Protein AF-A0A2A3JPZ4-F1 (afdb_monomer)

Organism: NCBI:txid1779329

Mean predicted aligned error: 2.76 Å

pLDDT: mean 94.79, std 4.64, range [61.28, 97.81]

Solvent-accessible surface area (backbone atoms only — not comparable to full-atom values): 5401 Å² total; per-residue (Å²): 115,39,72,51,81,54,75,92,47,55,77,68,61,30,55,55,51,52,50,50,48,53,63,75,44,60,97,58,91,76,52,78,46,70,93,49,41,57,57,47,30,30,63,30,89,65,37,74,47,78,48,90,92,43,81,45,82,46,86,48,46,89,68,64,74,69,38,63,95,81,37,66,57,34,54,52,41,18,54,49,48,50,48,54,55,62,78,56,108

Foldseek 3Di:
DAEQPCVPDDPVVSVVVQVVCCVVQPPHDDDYHHPQLLSCQQAPPWHWDQAPVGIDTDDHFPDDHNDDSPDPSSVVSSVVNVVVRVVRD

InterPro domains:
  IPR027417 P-loop containing nucleoside triphosphate hydrolase [G3DSA:3.40.50.300] (1-88)
  IPR027417 P-loop containing nucleoside triphosphate hydrolase [SSF52540] (1-67)
  IPR050166 ABC transporter ATP-binding protein [PTHR42788] (1-57)

Structure (mmCIF, N/CA/C/O backbone):
data_AF-A0A2A3JPZ4-F1
#
_entry.id   AF-A0A2A3JPZ4-F1
#
loop_
_atom_site.group_PDB
_atom_site.id
_atom_site.type_symbol
_atom_site.label_atom_id
_atom_site.label_alt_id
_atom_site.label_comp_id
_atom_site.label_asym_id
_atom_site.label_entity_id
_atom_site.label_seq_id
_atom_site.pdbx_PDB_ins_code
_atom_site.Cartn_x
_atom_site.Cartn_y
_atom_site.Cartn_z
_atom_site.occupancy
_atom_site.B_iso_or_equiv
_atom_site.auth_seq_id
_atom_site.auth_comp_id
_atom_site.auth_asym_id
_atom_site.auth_atom_id
_atom_site.pdbx_PDB_model_num
ATOM 1 N N . LEU A 1 1 ? -12.267 6.251 -7.067 1.00 95.00 1 LEU A N 1
ATOM 2 C CA . LEU A 1 1 ? -10.902 6.309 -7.622 1.00 95.00 1 LEU A CA 1
ATOM 3 C C . LEU A 1 1 ? -10.118 7.277 -6.760 1.00 95.00 1 LEU A C 1
ATOM 5 O O . LEU A 1 1 ? -10.637 8.356 -6.506 1.00 95.00 1 LEU A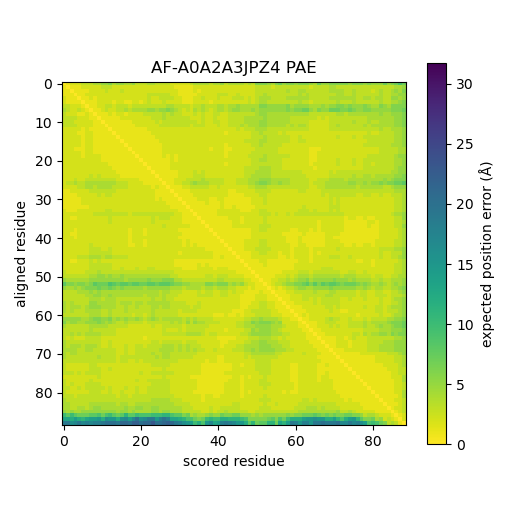 O 1
ATOM 9 N N . LEU A 1 2 ? -8.955 6.869 -6.273 1.00 96.31 2 LEU A N 1
ATOM 10 C CA . LEU A 1 2 ? -8.024 7.707 -5.528 1.00 96.31 2 LEU A CA 1
ATOM 11 C C . LEU A 1 2 ? -6.690 7.656 -6.272 1.00 96.31 2 LEU A C 1
ATOM 13 O O . LEU A 1 2 ? -6.162 6.564 -6.461 1.00 96.31 2 LEU A O 1
ATOM 17 N N . ASP A 1 3 ? -6.197 8.801 -6.726 1.00 96.75 3 ASP A N 1
ATOM 18 C CA . ASP A 1 3 ? -4.951 8.903 -7.488 1.00 96.75 3 ASP A CA 1
ATOM 19 C C . ASP A 1 3 ? -3.911 9.634 -6.640 1.00 96.75 3 ASP A C 1
ATOM 21 O O . ASP A 1 3 ? -4.125 10.788 -6.268 1.00 96.75 3 ASP A O 1
ATOM 25 N N . GLU A 1 4 ? -2.859 8.920 -6.242 1.00 96.19 4 GLU A N 1
ATOM 26 C CA . GLU A 1 4 ? -1.791 9.392 -5.353 1.00 96.19 4 GLU A CA 1
ATOM 27 C C . GLU A 1 4 ? -2.282 10.104 -4.070 1.00 96.19 4 GLU A C 1
ATOM 29 O O . GLU A 1 4 ? -1.729 11.142 -3.682 1.00 96.19 4 GLU A O 1
ATOM 34 N N . PRO A 1 5 ? -3.312 9.574 -3.369 1.00 95.88 5 PRO A N 1
ATOM 35 C CA . PRO A 1 5 ? -4.052 10.316 -2.343 1.00 95.88 5 PRO A CA 1
ATOM 36 C C . PRO A 1 5 ? -3.229 10.692 -1.103 1.00 95.88 5 PRO A C 1
ATOM 38 O O . PRO A 1 5 ? -3.634 11.589 -0.364 1.00 95.88 5 PRO A O 1
ATOM 41 N N . PHE A 1 6 ? -2.104 10.014 -0.848 1.00 95.75 6 PHE A N 1
ATOM 42 C CA . PHE A 1 6 ? -1.296 10.211 0.362 1.00 95.75 6 PHE A CA 1
ATOM 43 C C . PHE A 1 6 ? 0.159 10.629 0.083 1.00 95.75 6 PHE A C 1
ATOM 45 O O . PHE A 1 6 ? 0.945 10.790 1.019 1.00 95.75 6 PHE A O 1
ATOM 52 N N . SER A 1 7 ? 0.510 10.858 -1.185 1.00 92.94 7 SER A N 1
ATOM 53 C CA . SER A 1 7 ? 1.875 11.167 -1.640 1.00 92.94 7 SER A CA 1
ATOM 54 C C . SER A 1 7 ? 2.490 12.404 -0.964 1.00 92.94 7 SER A C 1
ATOM 56 O O . SER A 1 7 ? 3.684 12.423 -0.667 1.00 92.94 7 SER A O 1
ATOM 58 N N . ALA A 1 8 ? 1.670 13.417 -0.663 1.00 93.69 8 ALA A N 1
ATOM 59 C CA . ALA A 1 8 ? 2.091 14.684 -0.060 1.00 93.69 8 ALA A CA 1
ATOM 60 C C . ALA A 1 8 ? 2.155 14.675 1.483 1.00 93.69 8 ALA A C 1
ATOM 62 O O . ALA A 1 8 ? 2.389 15.720 2.090 1.00 93.69 8 ALA A O 1
ATOM 63 N N . LEU A 1 9 ? 1.913 13.530 2.127 1.00 95.50 9 LEU A N 1
ATOM 64 C CA . LEU A 1 9 ? 1.830 13.420 3.585 1.00 95.50 9 LEU A CA 1
ATOM 65 C C . LEU A 1 9 ? 3.122 12.859 4.188 1.00 95.50 9 LEU A C 1
ATOM 67 O O . LEU A 1 9 ? 3.751 11.959 3.621 1.00 95.50 9 LEU A O 1
ATOM 71 N N . ASP A 1 10 ? 3.480 13.337 5.380 1.00 96.12 10 ASP A N 1
ATOM 72 C CA . ASP A 1 10 ? 4.519 12.716 6.202 1.00 96.12 10 ASP A CA 1
ATOM 73 C C . ASP A 1 10 ? 4.098 11.310 6.673 1.00 96.12 10 ASP A C 1
ATOM 75 O O . ASP A 1 10 ? 2.929 10.933 6.589 1.00 96.12 10 ASP A O 1
ATOM 79 N N . ALA A 1 11 ? 5.050 10.522 7.178 1.00 93.12 11 ALA A N 1
ATOM 80 C CA . ALA A 1 11 ? 4.823 9.119 7.526 1.00 93.12 11 ALA A CA 1
ATOM 81 C C . ALA A 1 11 ? 3.702 8.911 8.562 1.00 93.12 11 ALA A C 1
ATOM 83 O O . ALA A 1 11 ? 2.910 7.976 8.423 1.00 93.12 11 ALA A O 1
ATOM 84 N N . GLN A 1 12 ? 3.607 9.778 9.577 1.00 95.12 12 GLN A N 1
ATOM 85 C CA . GLN A 1 12 ? 2.599 9.648 10.628 1.00 95.12 12 GLN A CA 1
ATOM 86 C C . GLN A 1 12 ? 1.215 10.023 10.093 1.00 95.12 12 GLN A C 1
ATOM 88 O O . GLN A 1 12 ? 0.264 9.252 10.240 1.00 95.12 12 GLN A O 1
ATOM 93 N N . THR A 1 13 ? 1.100 11.178 9.431 1.00 96.25 13 THR A N 1
ATOM 94 C CA . THR A 1 13 ? -0.175 11.637 8.861 1.00 96.25 13 THR A CA 1
ATOM 95 C C . THR A 1 13 ? -0.679 10.679 7.785 1.00 96.25 13 THR A C 1
ATOM 97 O O . THR A 1 13 ? -1.870 10.378 7.730 1.00 96.25 13 THR A O 1
ATOM 100 N N . ARG A 1 14 ? 0.226 10.136 6.965 1.00 96.19 14 ARG A N 1
ATOM 101 C CA . ARG A 1 14 ? -0.079 9.119 5.956 1.00 96.19 14 ARG A CA 1
ATOM 102 C C . ARG A 1 14 ? -0.714 7.883 6.580 1.00 96.19 14 ARG A C 1
ATOM 104 O O . ARG A 1 14 ? -1.788 7.487 6.142 1.00 96.19 14 ARG A O 1
ATOM 111 N N . ALA A 1 15 ? -0.101 7.300 7.612 1.00 94.81 15 ALA A N 1
ATOM 112 C CA . ALA A 1 15 ? -0.646 6.114 8.273 1.00 94.81 15 ALA A CA 1
ATOM 113 C C . ALA A 1 15 ? -2.062 6.361 8.826 1.00 94.81 15 ALA A C 1
ATOM 115 O O . ALA A 1 15 ? -2.965 5.566 8.567 1.00 94.81 15 ALA A O 1
ATOM 116 N N . ALA A 1 16 ? -2.279 7.505 9.484 1.00 96.38 16 ALA A N 1
ATOM 117 C CA . ALA A 1 16 ? -3.590 7.880 10.010 1.00 96.38 16 ALA A CA 1
ATOM 118 C C . ALA A 1 16 ? -4.638 8.102 8.900 1.00 96.38 16 ALA A C 1
ATOM 120 O O . ALA A 1 16 ? -5.781 7.661 9.016 1.00 96.38 16 ALA A O 1
ATOM 121 N N . MET A 1 17 ? -4.262 8.757 7.796 1.00 97.25 17 MET A N 1
ATOM 122 C CA . MET A 1 17 ? -5.164 8.976 6.658 1.00 97.25 17 MET A CA 1
ATOM 123 C C . MET A 1 17 ? -5.532 7.674 5.946 1.00 97.25 17 MET A C 1
ATOM 125 O O . MET A 1 17 ? -6.666 7.522 5.496 1.00 97.25 17 MET A O 1
ATOM 129 N N . GLN A 1 18 ? -4.604 6.721 5.869 1.00 97.00 18 GLN A N 1
ATOM 130 C CA . GLN A 1 18 ? -4.867 5.390 5.330 1.00 97.00 18 GLN A CA 1
ATOM 131 C C . GLN A 1 18 ? -5.907 4.638 6.172 1.00 97.00 18 GLN A C 1
ATOM 133 O O . GLN A 1 18 ? -6.850 4.073 5.619 1.00 97.00 18 GLN A O 1
ATOM 138 N N . GLU A 1 19 ? -5.775 4.667 7.500 1.00 96.81 19 GLU A N 1
ATOM 139 C CA . GLU A 1 19 ? -6.743 4.063 8.425 1.00 96.81 19 GLU A CA 1
ATOM 140 C C . GLU A 1 19 ? -8.132 4.698 8.278 1.00 96.81 19 GLU A C 1
ATOM 142 O O . GLU A 1 19 ? -9.128 3.989 8.097 1.00 96.81 19 GLU A O 1
ATOM 147 N N . LEU A 1 20 ? -8.188 6.033 8.244 1.00 97.25 20 LEU A N 1
ATOM 148 C CA . LEU A 1 20 ? -9.426 6.781 8.038 1.00 97.25 20 LEU A CA 1
ATOM 149 C C . LEU A 1 20 ? -10.083 6.453 6.688 1.00 97.25 20 LEU A C 1
ATOM 151 O O . LEU A 1 20 ? -11.298 6.264 6.609 1.00 97.25 20 LEU A O 1
ATOM 155 N N . ALA A 1 21 ? -9.296 6.356 5.614 1.00 96.88 21 ALA A N 1
ATOM 156 C CA . ALA A 1 21 ? -9.808 6.023 4.289 1.00 96.88 21 ALA A CA 1
ATOM 157 C C . ALA A 1 21 ? -10.456 4.632 4.264 1.00 96.88 21 ALA A C 1
ATOM 159 O O . ALA A 1 21 ? -11.535 4.473 3.691 1.00 96.88 21 ALA A O 1
ATOM 160 N N . VAL A 1 22 ? -9.842 3.634 4.911 1.00 96.56 22 VAL A N 1
ATOM 161 C CA . VAL A 1 22 ? -10.420 2.284 5.007 1.00 96.56 22 VAL A CA 1
ATOM 162 C C . VAL A 1 22 ? -11.754 2.304 5.751 1.00 96.56 22 VAL A C 1
ATOM 164 O O . VAL A 1 22 ? -12.707 1.648 5.324 1.00 96.56 22 VAL A O 1
ATOM 167 N N . GLU A 1 23 ? -11.854 3.072 6.836 1.00 97.44 23 GLU A N 1
ATOM 168 C CA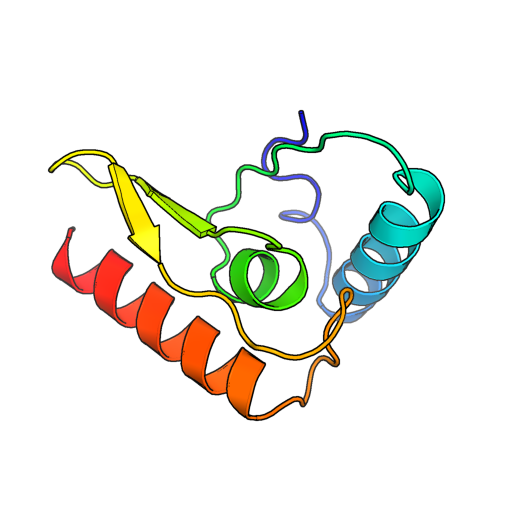 . GLU A 1 23 ? -13.101 3.201 7.587 1.00 97.44 23 GLU A CA 1
ATOM 169 C C . GLU A 1 23 ? -14.217 3.830 6.741 1.00 97.44 23 GLU A C 1
ATOM 171 O O . GLU A 1 23 ? -15.304 3.257 6.616 1.00 97.44 23 GLU A O 1
ATOM 176 N N . LEU A 1 24 ? -13.941 4.981 6.123 1.00 97.56 24 LEU A N 1
ATOM 177 C CA . LEU A 1 24 ? -14.930 5.754 5.367 1.00 97.56 24 LEU A CA 1
ATOM 178 C C . LEU A 1 24 ? -15.379 5.056 4.079 1.00 97.56 24 LEU A C 1
ATOM 180 O O . LEU A 1 24 ? -16.526 5.202 3.644 1.00 97.56 24 LEU A O 1
ATOM 1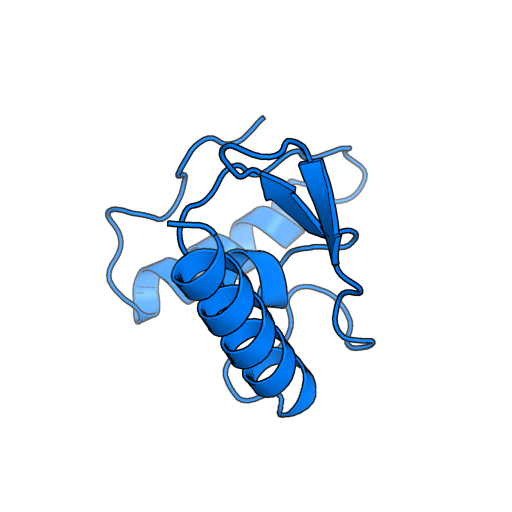84 N N . LEU A 1 25 ? -14.484 4.292 3.453 1.00 96.50 25 LEU A N 1
ATOM 185 C CA . LEU A 1 25 ? -14.737 3.630 2.175 1.00 96.50 25 LEU A CA 1
ATOM 186 C C . LEU A 1 25 ? -15.227 2.187 2.324 1.00 96.50 25 LEU A C 1
ATOM 188 O O . LEU A 1 25 ? -15.420 1.499 1.319 1.00 96.50 25 LEU A O 1
ATOM 192 N N . ARG A 1 26 ? -15.501 1.732 3.550 1.00 95.38 26 ARG A N 1
ATOM 193 C CA . ARG A 1 26 ? -16.081 0.411 3.805 1.00 95.38 26 ARG A CA 1
ATOM 194 C C . ARG A 1 26 ? -17.343 0.188 2.959 1.00 95.38 26 ARG A C 1
ATOM 196 O O . ARG A 1 26 ? -18.199 1.065 2.840 1.00 95.38 26 ARG A O 1
ATOM 203 N N . GLY A 1 27 ? -17.445 -1.000 2.360 1.00 95.75 27 GLY A N 1
ATOM 204 C CA . GLY A 1 27 ? -18.574 -1.391 1.507 1.00 95.75 27 GLY A CA 1
ATOM 205 C C . GLY A 1 27 ? -18.565 -0.783 0.100 1.00 95.75 27 GLY A C 1
ATOM 206 O O . GLY A 1 27 ? -19.554 -0.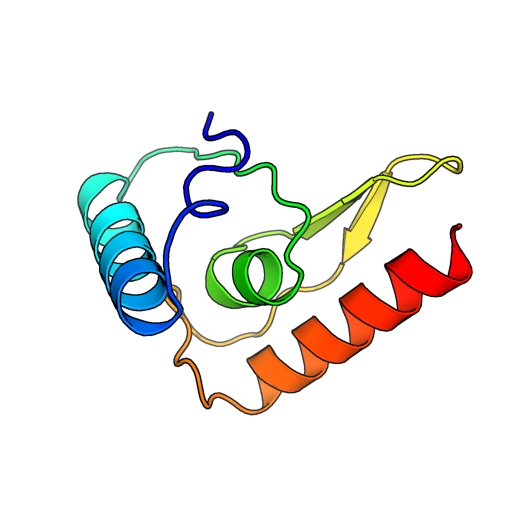913 -0.616 1.00 95.75 27 GLY A O 1
ATOM 207 N N . ARG A 1 28 ? -17.475 -0.121 -0.312 1.00 96.81 28 ARG A N 1
ATOM 208 C CA . ARG A 1 28 ? -17.318 0.461 -1.652 1.00 96.81 28 ARG A CA 1
ATOM 209 C C . ARG A 1 28 ? -16.170 -0.205 -2.399 1.00 96.81 28 ARG A C 1
ATOM 211 O O . ARG A 1 28 ? -15.173 -0.602 -1.804 1.00 96.81 28 ARG A O 1
ATOM 218 N N . THR A 1 29 ? -16.283 -0.264 -3.722 1.00 96.88 29 THR A N 1
ATOM 219 C CA . THR A 1 29 ? -15.152 -0.608 -4.588 1.00 96.88 29 THR A CA 1
ATOM 220 C C . THR A 1 29 ? -14.250 0.613 -4.735 1.00 96.88 29 THR A C 1
ATOM 222 O O . THR A 1 29 ? -14.688 1.671 -5.192 1.00 96.88 29 THR A O 1
ATOM 225 N N . VAL A 1 30 ? -12.982 0.468 -4.354 1.00 96.94 30 VAL A N 1
ATOM 226 C CA . VAL A 1 30 ? -11.979 1.535 -4.408 1.00 96.94 30 VAL A CA 1
ATOM 227 C C . VAL A 1 30 ? -10.823 1.074 -5.284 1.00 96.94 30 VAL A C 1
ATOM 229 O O . VAL A 1 30 ? -10.276 -0.002 -5.070 1.00 96.94 30 VAL A O 1
ATOM 232 N N . LEU A 1 31 ? -10.445 1.907 -6.253 1.00 97.69 31 LEU A N 1
ATOM 233 C CA . LEU A 1 31 ? -9.177 1.794 -6.968 1.00 97.69 31 LEU A CA 1
ATOM 234 C C . LEU A 1 31 ? -8.250 2.887 -6.439 1.00 97.69 31 LEU A C 1
ATOM 236 O O . LEU A 1 31 ? -8.625 4.062 -6.505 1.00 97.69 31 LEU A O 1
ATOM 240 N N . VAL A 1 32 ? -7.098 2.482 -5.908 1.00 97.62 32 VAL A N 1
ATOM 241 C CA . VAL A 1 32 ? -6.008 3.368 -5.488 1.00 97.62 32 VAL A CA 1
ATOM 242 C C . VAL A 1 32 ? -4.883 3.232 -6.504 1.00 97.62 32 VAL A C 1
ATOM 244 O O . VAL A 1 32 ? -4.443 2.117 -6.780 1.00 97.62 32 VAL A O 1
ATOM 247 N N . VAL A 1 33 ? -4.442 4.356 -7.056 1.00 97.62 33 VAL A N 1
ATOM 248 C CA . VAL A 1 33 ? -3.233 4.458 -7.873 1.00 97.62 33 VAL A CA 1
ATOM 249 C C . VAL A 1 33 ? -2.157 5.087 -6.995 1.00 97.62 33 VAL A C 1
ATOM 251 O O . VAL A 1 33 ? -2.408 6.106 -6.355 1.00 97.62 33 VAL A O 1
ATOM 254 N N . THR A 1 34 ? -1.006 4.428 -6.895 1.00 96.44 34 THR A N 1
ATOM 255 C CA . THR A 1 34 ? 0.109 4.852 -6.041 1.00 96.44 34 THR A CA 1
ATOM 256 C C . THR A 1 34 ? 1.430 4.339 -6.604 1.00 96.44 34 THR A C 1
ATOM 258 O O . THR A 1 34 ? 1.492 3.227 -7.139 1.00 96.44 34 THR A O 1
ATOM 261 N N . HIS A 1 35 ? 2.485 5.136 -6.461 1.00 94.56 35 HIS A N 1
ATOM 262 C CA . HIS A 1 35 ? 3.870 4.735 -6.704 1.00 94.56 35 HIS A CA 1
ATOM 263 C C . HIS A 1 35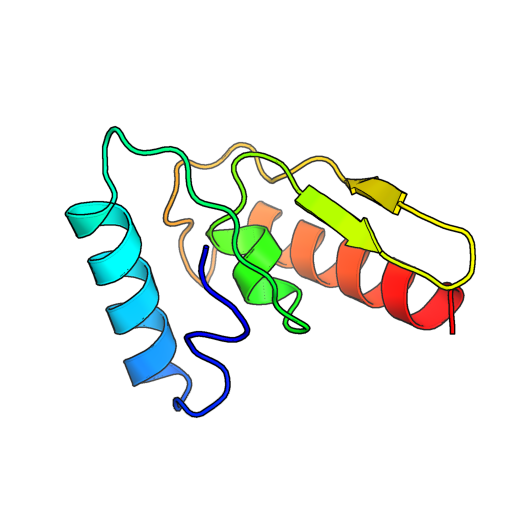 ? 4.561 4.189 -5.445 1.00 94.56 35 HIS A C 1
ATOM 265 O O . HIS A 1 35 ? 5.709 3.751 -5.530 1.00 94.56 35 HIS A O 1
ATOM 271 N N . ASP A 1 36 ? 3.894 4.209 -4.287 1.00 95.38 36 ASP A N 1
ATOM 272 C CA . ASP A 1 36 ? 4.432 3.723 -3.019 1.00 95.38 36 ASP A CA 1
ATOM 273 C C . ASP A 1 36 ? 4.055 2.238 -2.798 1.00 95.38 36 ASP A C 1
ATOM 275 O O . ASP A 1 36 ? 2.884 1.901 -2.575 1.00 95.38 36 ASP A O 1
ATOM 279 N N . PRO A 1 37 ? 5.034 1.310 -2.814 1.00 95.69 37 PRO A N 1
ATOM 280 C CA . PRO A 1 37 ? 4.763 -0.113 -2.626 1.00 95.69 37 PRO A CA 1
ATOM 281 C C . PRO A 1 37 ? 4.219 -0.461 -1.235 1.00 95.69 37 PRO A C 1
ATOM 283 O O . PRO A 1 37 ? 3.537 -1.474 -1.082 1.00 95.69 37 PRO A O 1
ATOM 286 N N . GLY A 1 38 ? 4.522 0.352 -0.220 1.00 95.69 38 GLY A N 1
ATOM 287 C CA . GLY A 1 38 ? 4.016 0.181 1.137 1.00 95.69 38 GLY A CA 1
ATOM 288 C C . GLY A 1 38 ? 2.519 0.462 1.214 1.00 95.69 38 GLY A C 1
ATOM 289 O O . GLY A 1 38 ? 1.789 -0.275 1.871 1.00 95.69 38 GLY A O 1
ATOM 290 N N . GLU A 1 39 ? 2.024 1.458 0.481 1.00 96.56 39 GLU A N 1
ATOM 291 C CA . GLU A 1 39 ? 0.585 1.740 0.394 1.00 96.56 39 GLU A CA 1
ATOM 292 C C . GLU A 1 39 ? -0.172 0.594 -0.272 1.00 96.56 39 GLU A C 1
ATOM 294 O O . GLU A 1 39 ? -1.173 0.111 0.265 1.00 96.56 39 GLU A O 1
ATOM 299 N N . ALA A 1 40 ? 0.345 0.112 -1.407 1.00 97.19 40 ALA A N 1
ATOM 300 C CA . ALA A 1 40 ? -0.214 -1.038 -2.107 1.00 97.19 40 ALA A CA 1
ATOM 301 C C . ALA A 1 40 ? -0.241 -2.281 -1.201 1.00 97.19 40 ALA A C 1
ATOM 303 O O . ALA A 1 40 ? -1.274 -2.947 -1.093 1.00 97.19 40 ALA A O 1
ATOM 304 N N . ALA A 1 41 ? 0.859 -2.552 -0.491 1.00 97.44 41 ALA A N 1
ATOM 305 C CA . ALA A 1 41 ? 0.955 -3.669 0.441 1.00 97.44 41 ALA A CA 1
ATOM 306 C C . ALA A 1 41 ? 0.016 -3.515 1.645 1.00 97.44 41 ALA A C 1
ATOM 308 O O . ALA A 1 41 ? -0.580 -4.502 2.061 1.00 97.44 41 ALA A O 1
ATOM 309 N N . ARG A 1 42 ? -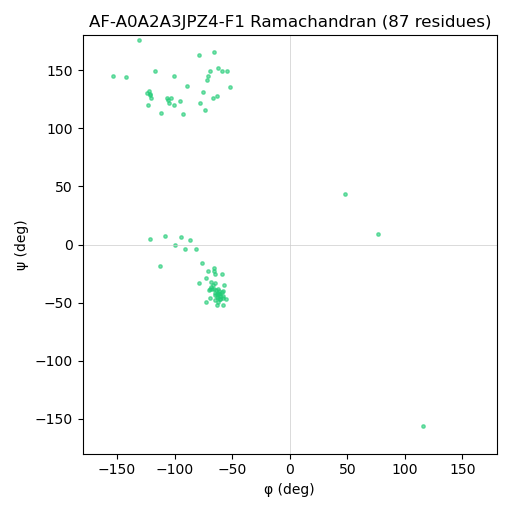0.179 -2.310 2.197 1.00 97.00 42 ARG A N 1
ATOM 310 C CA . ARG A 1 42 ? -1.028 -2.095 3.386 1.00 97.00 42 ARG A CA 1
ATOM 311 C C . ARG A 1 42 ? -2.524 -2.072 3.091 1.00 97.00 42 ARG A C 1
ATOM 313 O O . ARG A 1 42 ? -3.308 -2.483 3.947 1.00 97.00 42 ARG A O 1
ATOM 320 N N . LEU A 1 43 ? -2.917 -1.584 1.914 1.00 97.25 43 LEU A N 1
ATOM 321 C CA . LEU A 1 43 ? -4.315 -1.290 1.574 1.00 97.25 43 LEU A CA 1
ATOM 322 C C . LEU A 1 43 ? -4.911 -2.200 0.497 1.00 97.25 43 LEU A C 1
ATOM 324 O O . LEU A 1 43 ? -6.133 -2.260 0.346 1.00 97.25 43 LEU A O 1
ATOM 328 N N . GLY A 1 44 ? -4.074 -2.886 -0.280 1.00 96.50 44 GLY A N 1
ATOM 329 C CA . GLY A 1 44 ? -4.517 -3.680 -1.418 1.00 96.50 44 GLY A CA 1
ATOM 330 C C . GLY A 1 44 ? -5.210 -4.973 -0.997 1.00 96.50 44 GLY A C 1
ATOM 331 O O . GLY A 1 44 ? -4.573 -5.872 -0.444 1.00 96.50 44 GLY A O 1
ATOM 332 N N . HIS A 1 45 ? -6.505 -5.092 -1.310 1.00 96.38 45 HIS A N 1
ATOM 333 C CA . HIS A 1 45 ? -7.208 -6.387 -1.345 1.00 96.38 45 HIS A CA 1
ATOM 334 C C . HIS A 1 45 ? -6.781 -7.216 -2.565 1.00 96.38 45 HIS A C 1
ATOM 336 O O . HIS A 1 45 ? -6.812 -8.439 -2.538 1.00 96.38 45 HIS A O 1
ATOM 342 N N . ALA A 1 46 ? -6.388 -6.528 -3.634 1.00 96.38 46 ALA A N 1
ATOM 343 C CA . ALA A 1 46 ? -5.724 -7.056 -4.812 1.00 96.38 46 ALA A CA 1
ATOM 344 C C . ALA A 1 46 ? -4.695 -6.011 -5.252 1.00 96.38 46 ALA A C 1
ATOM 346 O O . ALA A 1 46 ? -4.956 -4.811 -5.123 1.00 96.38 46 ALA A O 1
ATOM 347 N N . ILE A 1 47 ? -3.542 -6.453 -5.752 1.00 97.81 47 ILE A N 1
ATOM 348 C CA . ILE A 1 47 ? -2.466 -5.561 -6.189 1.00 97.81 47 ILE A CA 1
ATOM 349 C C . ILE A 1 47 ? -2.175 -5.840 -7.661 1.00 97.81 47 ILE A C 1
ATOM 351 O O . ILE A 1 47 ? -1.996 -6.988 -8.069 1.00 97.81 47 ILE A O 1
ATOM 355 N N . LEU A 1 48 ? -2.148 -4.777 -8.461 1.00 97.12 48 LEU A N 1
ATOM 356 C CA . LEU A 1 48 ? -1.802 -4.809 -9.877 1.00 97.12 48 LEU A CA 1
ATOM 357 C C . LEU A 1 48 ? -0.599 -3.895 -10.088 1.00 97.12 48 LEU A C 1
ATOM 359 O O . LEU A 1 48 ? -0.639 -2.726 -9.715 1.00 97.12 48 LEU A O 1
ATOM 363 N N . VAL A 1 49 ? 0.458 -4.429 -10.688 1.00 96.25 49 VAL A N 1
ATOM 364 C CA . VAL A 1 49 ? 1.678 -3.684 -11.002 1.00 96.25 49 VAL A CA 1
ATOM 365 C C . VAL A 1 49 ? 1.637 -3.303 -12.472 1.00 96.25 49 VAL A C 1
ATOM 367 O O . VAL A 1 49 ? 1.563 -4.178 -13.337 1.00 96.25 49 VAL A O 1
ATOM 370 N N . LEU A 1 50 ? 1.668 -2.001 -12.745 1.00 94.69 50 LEU A N 1
ATOM 371 C CA . LEU A 1 50 ? 1.732 -1.451 -14.093 1.00 94.69 50 LEU A CA 1
ATOM 372 C C . LEU A 1 50 ? 3.191 -1.149 -14.449 1.00 94.69 50 LEU A C 1
ATOM 374 O O . LEU A 1 50 ? 3.857 -0.391 -13.749 1.00 94.69 50 LEU A O 1
ATOM 378 N N . THR A 1 51 ? 3.674 -1.730 -15.543 1.00 90.81 51 THR A N 1
ATOM 379 C CA . THR A 1 51 ? 5.020 -1.507 -16.087 1.00 90.81 51 THR A CA 1
ATOM 380 C C . THR A 1 51 ? 4.945 -1.216 -17.586 1.00 90.81 51 THR A C 1
ATOM 382 O O . THR A 1 51 ? 3.877 -1.318 -18.197 1.00 90.81 51 THR A O 1
ATOM 385 N N . ALA A 1 52 ? 6.082 -0.907 -18.218 1.00 89.19 52 ALA A N 1
ATOM 386 C CA . ALA A 1 52 ? 6.156 -0.790 -19.678 1.00 89.19 52 ALA A CA 1
ATOM 387 C C . ALA A 1 52 ? 5.750 -2.092 -20.404 1.00 89.19 52 ALA A C 1
ATOM 389 O O . ALA A 1 52 ? 5.277 -2.048 -21.537 1.00 89.19 52 ALA A O 1
ATOM 390 N N . GLY A 1 53 ? 5.898 -3.246 -19.741 1.00 88.62 53 GLY A N 1
ATOM 391 C CA . GLY A 1 53 ? 5.483 -4.555 -20.248 1.00 88.62 53 GLY A CA 1
ATOM 392 C C . GLY A 1 53 ? 3.993 -4.872 -20.062 1.00 88.62 53 GLY A C 1
ATOM 393 O O . GLY A 1 53 ? 3.548 -5.925 -20.515 1.00 88.62 53 GLY A O 1
ATOM 394 N N . GLY A 1 54 ? 3.219 -3.996 -19.409 1.00 92.75 54 GLY A N 1
ATOM 395 C CA . GLY A 1 54 ? 1.786 -4.169 -19.163 1.00 92.75 54 GLY A CA 1
ATOM 396 C C . GLY A 1 54 ? 1.424 -4.298 -17.680 1.00 92.75 54 GLY A C 1
ATOM 397 O O . GLY A 1 54 ? 2.137 -3.816 -16.804 1.00 92.75 54 GLY A O 1
ATOM 398 N N . VAL A 1 55 ? 0.279 -4.930 -17.396 1.00 94.88 55 VAL A N 1
ATOM 399 C CA . VAL A 1 55 ? -0.261 -5.087 -16.034 1.00 94.88 55 VAL A CA 1
ATOM 400 C C . VAL A 1 55 ? -0.065 -6.519 -15.548 1.00 94.88 55 VAL A C 1
ATOM 402 O O . VAL A 1 55 ? -0.539 -7.457 -16.186 1.00 94.88 55 VAL A O 1
ATOM 405 N N . THR A 1 56 ? 0.588 -6.686 -14.398 1.00 94.81 56 THR A N 1
ATOM 406 C CA . THR A 1 56 ? 0.830 -7.997 -13.772 1.00 94.81 56 THR A CA 1
ATOM 407 C C . THR A 1 56 ? 0.237 -8.038 -12.361 1.00 94.81 56 THR A C 1
ATOM 409 O O . THR A 1 56 ? 0.476 -7.110 -11.586 1.00 94.81 56 THR A O 1
ATOM 412 N N . PRO A 1 57 ? -0.521 -9.083 -11.982 1.00 95.56 57 PRO A N 1
ATOM 413 C CA . PRO A 1 57 ? -1.029 -9.216 -10.621 1.00 95.56 57 PRO A CA 1
ATOM 414 C C . PRO A 1 57 ? 0.090 -9.551 -9.626 1.00 95.56 57 PRO A C 1
ATOM 416 O O . PRO A 1 57 ? 1.007 -10.308 -9.939 1.00 95.56 57 PRO A O 1
ATOM 419 N N . CYS A 1 58 ? -0.024 -9.028 -8.406 1.00 93.88 58 CYS A N 1
ATOM 420 C CA . CYS A 1 58 ? 0.833 -9.359 -7.272 1.00 93.88 58 CYS A CA 1
ATOM 421 C C . CYS A 1 58 ? -0.038 -9.851 -6.097 1.00 93.88 58 CYS A C 1
ATOM 423 O O . CYS A 1 58 ? -1.031 -9.192 -5.766 1.00 93.88 58 CYS A O 1
ATOM 425 N N . PRO A 1 59 ? 0.279 -11.002 -5.472 1.00 94.50 59 PRO A N 1
ATOM 426 C CA . PRO A 1 59 ? -0.443 -11.473 -4.294 1.00 94.50 59 PRO A CA 1
ATOM 427 C C . PRO A 1 59 ? -0.286 -10.492 -3.119 1.00 94.50 59 PRO A C 1
ATOM 429 O O . PRO A 1 59 ? 0.846 -10.151 -2.776 1.00 94.50 59 PRO A O 1
ATOM 432 N N . PRO A 1 60 ? -1.383 -10.038 -2.490 1.00 96.31 60 PRO A N 1
ATOM 433 C CA . PRO A 1 60 ? -1.303 -9.205 -1.299 1.00 96.31 60 PRO A CA 1
ATOM 434 C C . PRO A 1 60 ? -1.018 -10.051 -0.042 1.00 96.31 60 PRO A C 1
ATOM 436 O O . PRO A 1 60 ? -1.268 -11.259 -0.057 1.00 96.31 60 PRO A O 1
ATOM 439 N N . PRO A 1 61 ? -0.583 -9.427 1.068 1.00 96.88 61 PRO A N 1
ATOM 440 C CA . PRO A 1 61 ? -0.448 -10.119 2.350 1.00 96.88 61 PRO A CA 1
ATOM 441 C C . PRO A 1 61 ? -1.794 -10.647 2.874 1.00 96.88 61 PRO A C 1
ATOM 443 O O . PRO A 1 61 ? -2.847 -10.043 2.627 1.00 96.88 61 PRO A O 1
ATOM 446 N N . ALA A 1 62 ? -1.770 -11.725 3.655 1.00 93.94 62 ALA A N 1
ATOM 447 C CA . ALA A 1 62 ? -2.963 -12.358 4.218 1.00 93.94 62 ALA A CA 1
ATOM 448 C C . ALA A 1 62 ? -3.640 -11.533 5.329 1.00 93.94 62 ALA A C 1
ATOM 450 O O . ALA A 1 62 ? -4.836 -11.703 5.577 1.00 93.94 62 ALA A O 1
ATOM 451 N N . ALA A 1 63 ? -2.902 -10.637 5.993 1.00 93.81 63 ALA A N 1
ATOM 452 C CA . ALA A 1 63 ? -3.436 -9.783 7.052 1.00 93.81 63 ALA A CA 1
ATOM 453 C C . ALA A 1 63 ? -4.600 -8.889 6.575 1.00 93.81 63 ALA A C 1
ATOM 455 O O . ALA A 1 63 ? -4.654 -8.455 5.419 1.00 93.81 63 ALA A O 1
ATOM 456 N N . ALA A 1 64 ? -5.525 -8.588 7.492 1.00 93.81 64 ALA A N 1
ATOM 457 C CA . ALA A 1 64 ? -6.673 -7.727 7.226 1.00 93.81 64 ALA A CA 1
ATOM 458 C C . ALA A 1 64 ? -6.260 -6.260 7.015 1.00 93.81 64 ALA A C 1
ATOM 460 O O . ALA A 1 64 ? -5.293 -5.780 7.601 1.00 93.81 64 ALA A O 1
ATOM 461 N N . ILE A 1 65 ? -7.027 -5.541 6.194 1.00 96.31 65 ILE A N 1
ATOM 462 C CA . ILE A 1 65 ? -6.787 -4.131 5.863 1.00 96.31 65 ILE A CA 1
ATOM 463 C C . ILE A 1 65 ? -7.512 -3.219 6.874 1.00 96.31 65 ILE A C 1
ATOM 465 O O . ILE A 1 65 ? -8.684 -3.476 7.167 1.00 96.31 65 ILE A O 1
ATOM 469 N N . PRO A 1 66 ? -6.875 -2.139 7.373 1.00 96.19 66 PRO A N 1
ATOM 470 C CA . PRO A 1 66 ? -5.507 -1.709 7.073 1.00 96.19 66 PRO A CA 1
ATOM 471 C C . PRO A 1 66 ? -4.474 -2.587 7.785 1.00 96.19 66 PRO A C 1
ATOM 473 O O . PRO A 1 66 ? -4.570 -2.816 8.990 1.00 96.19 66 PRO A O 1
ATOM 476 N N . ARG A 1 67 ? -3.467 -3.061 7.043 1.00 96.50 67 ARG A N 1
ATOM 477 C CA . ARG A 1 67 ? -2.426 -3.915 7.628 1.00 96.50 67 ARG A CA 1
ATOM 478 C C . ARG A 1 67 ?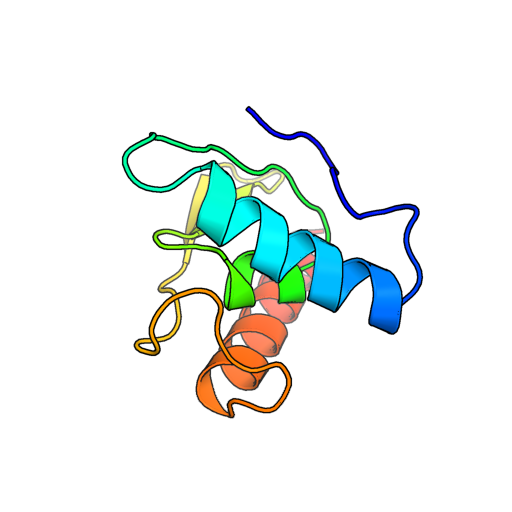 -1.512 -3.089 8.543 1.00 96.50 67 A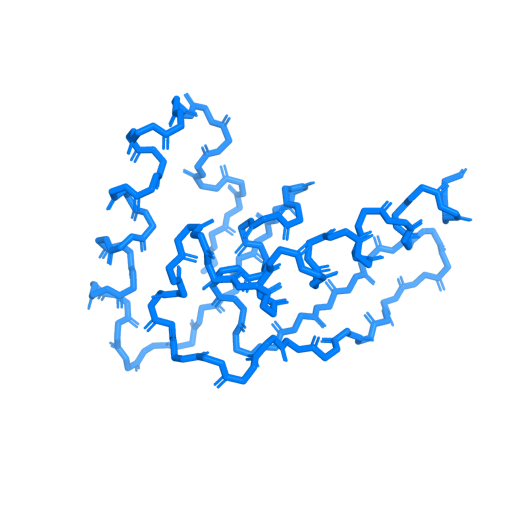RG A C 1
ATOM 480 O O . ARG A 1 67 ? -1.214 -1.939 8.197 1.00 96.50 67 ARG A O 1
ATOM 487 N N . PRO A 1 68 ? -1.052 -3.614 9.693 1.00 94.31 68 PRO A N 1
ATOM 488 C CA . PRO A 1 68 ? -0.129 -2.897 10.577 1.00 94.31 68 PRO A CA 1
ATOM 489 C C . PRO A 1 68 ? 1.137 -2.430 9.845 1.00 94.31 68 PRO A C 1
ATOM 491 O O . PRO A 1 68 ? 1.570 -3.053 8.878 1.00 94.31 68 PRO A O 1
ATOM 494 N N . VAL A 1 69 ? 1.719 -1.305 10.272 1.00 91.56 69 VAL A N 1
ATOM 495 C CA . VAL A 1 69 ? 2.946 -0.757 9.651 1.00 91.56 69 VAL A CA 1
ATOM 496 C C . VAL A 1 69 ? 4.170 -1.658 9.847 1.00 91.56 69 VAL A C 1
ATOM 498 O O . VAL A 1 69 ? 5.124 -1.575 9.082 1.00 91.56 69 VAL A O 1
ATOM 501 N N . ASP A 1 70 ? 4.141 -2.498 10.875 1.00 93.19 70 ASP A N 1
ATOM 502 C CA . ASP A 1 70 ? 5.214 -3.384 11.322 1.00 93.19 70 ASP A CA 1
ATOM 503 C C . ASP A 1 70 ? 4.926 -4.866 11.034 1.00 93.19 70 ASP A C 1
ATOM 505 O O . ASP A 1 70 ? 5.684 -5.742 11.452 1.00 93.19 70 ASP A O 1
ATOM 509 N N . ASP A 1 71 ? 3.854 -5.161 10.295 1.00 96.00 71 ASP A N 1
ATOM 510 C CA . ASP A 1 71 ? 3.514 -6.524 9.906 1.00 96.00 71 ASP A CA 1
ATOM 511 C C . ASP A 1 71 ? 4.560 -7.108 8.942 1.00 96.00 71 ASP A C 1
ATOM 513 O O . ASP A 1 71 ? 4.875 -6.540 7.891 1.00 96.00 71 ASP A O 1
ATOM 517 N N . LEU A 1 72 ? 5.098 -8.278 9.295 1.00 96.62 72 LEU A N 1
ATOM 518 C CA . LEU A 1 72 ? 6.215 -8.887 8.575 1.00 96.62 72 LEU A CA 1
ATOM 519 C C . LEU A 1 72 ? 5.852 -9.238 7.127 1.00 96.62 72 LEU A C 1
ATOM 521 O O . LEU A 1 72 ? 6.652 -9.005 6.220 1.00 96.62 72 LEU A O 1
ATOM 525 N N . GLU A 1 73 ? 4.662 -9.791 6.901 1.00 96.62 73 GLU A N 1
ATOM 526 C CA . GLU A 1 73 ? 4.214 -10.189 5.564 1.00 96.62 73 GLU A CA 1
ATOM 527 C C . GLU A 1 73 ? 3.998 -8.955 4.674 1.00 96.62 73 GLU A C 1
ATOM 529 O O . GLU A 1 73 ? 4.386 -8.934 3.504 1.00 96.62 73 GLU A O 1
ATOM 534 N N . THR A 1 74 ? 3.469 -7.879 5.256 1.00 97.25 74 THR A N 1
ATOM 535 C CA . THR A 1 74 ? 3.325 -6.576 4.600 1.00 97.25 74 THR A CA 1
ATOM 536 C C . THR A 1 74 ? 4.675 -6.001 4.175 1.00 97.25 74 THR A C 1
ATOM 538 O O . THR A 1 74 ? 4.833 -5.603 3.017 1.00 97.25 74 THR A O 1
ATOM 541 N N . LEU A 1 75 ? 5.680 -6.027 5.055 1.00 97.00 75 LEU A N 1
ATOM 542 C CA . LEU A 1 75 ? 7.039 -5.573 4.734 1.00 97.00 75 LEU A CA 1
ATOM 543 C C . LEU A 1 75 ? 7.696 -6.434 3.641 1.00 97.00 75 LEU A C 1
ATOM 545 O O . LEU A 1 75 ? 8.372 -5.914 2.749 1.00 97.00 75 LEU A O 1
ATOM 549 N N . GLN A 1 76 ? 7.475 -7.750 3.667 1.00 96.94 76 GLN A N 1
ATOM 550 C CA . GLN A 1 76 ? 7.960 -8.665 2.629 1.00 96.94 76 GLN A CA 1
ATOM 551 C C . GLN A 1 76 ? 7.313 -8.380 1.268 1.00 96.94 76 GLN A C 1
ATOM 553 O O . GLN A 1 76 ? 8.018 -8.332 0.254 1.00 96.94 76 GLN A O 1
ATOM 558 N N . CYS A 1 77 ? 5.999 -8.143 1.242 1.00 96.94 77 CYS A N 1
ATOM 559 C CA . CYS A 1 77 ? 5.265 -7.757 0.039 1.00 96.94 77 CYS A CA 1
ATOM 560 C C . CYS A 1 77 ? 5.767 -6.420 -0.517 1.00 96.94 77 CYS A C 1
ATOM 562 O O . CYS A 1 77 ? 6.056 -6.322 -1.709 1.00 96.94 77 CYS A O 1
ATOM 564 N N . GLN A 1 78 ? 5.951 -5.409 0.337 1.00 97.00 78 GLN A N 1
ATOM 565 C CA . GLN A 1 78 ? 6.522 -4.118 -0.054 1.00 97.00 78 GLN A CA 1
ATOM 566 C C . GLN A 1 78 ? 7.896 -4.296 -0.720 1.00 97.00 78 GLN A C 1
ATOM 568 O O . GLN A 1 78 ? 8.151 -3.744 -1.792 1.00 97.00 78 GLN A O 1
ATOM 573 N N . ALA A 1 79 ? 8.774 -5.108 -0.125 1.00 96.62 79 ALA A N 1
ATOM 574 C CA . ALA A 1 79 ? 10.090 -5.393 -0.689 1.00 96.62 79 ALA A CA 1
ATOM 575 C C . ALA A 1 79 ? 10.021 -6.159 -2.023 1.00 96.62 79 ALA A C 1
ATOM 577 O O . ALA A 1 79 ? 10.889 -5.978 -2.878 1.00 96.62 79 ALA A O 1
ATOM 578 N N . ALA A 1 80 ? 9.032 -7.039 -2.206 1.00 95.12 80 ALA A N 1
ATOM 579 C CA . ALA A 1 80 ? 8.813 -7.759 -3.461 1.00 95.12 80 ALA A CA 1
ATOM 580 C C . ALA A 1 80 ? 8.326 -6.826 -4.579 1.00 95.12 80 ALA A C 1
ATOM 582 O O . ALA A 1 80 ? 8.892 -6.839 -5.671 1.00 95.12 80 ALA A O 1
ATOM 583 N N . LEU A 1 81 ? 7.353 -5.965 -4.279 1.00 95.88 81 LEU A N 1
ATOM 584 C CA . LEU A 1 81 ? 6.840 -4.954 -5.204 1.00 95.88 81 LEU A CA 1
ATOM 585 C C . LEU A 1 81 ? 7.931 -3.969 -5.630 1.00 95.88 81 LEU A C 1
ATOM 587 O O . LEU A 1 81 ? 8.083 -3.692 -6.817 1.00 95.88 81 LEU A O 1
ATOM 591 N N . LEU A 1 82 ? 8.741 -3.488 -4.682 1.00 95.25 82 LEU A N 1
ATOM 592 C CA . LEU A 1 82 ? 9.851 -2.587 -4.991 1.00 95.25 82 LEU A CA 1
ATOM 593 C C . LEU A 1 82 ? 10.879 -3.240 -5.927 1.00 95.25 82 LEU A C 1
ATOM 595 O O . LEU A 1 82 ? 11.382 -2.582 -6.835 1.00 95.25 82 LEU A O 1
ATOM 599 N N . ARG A 1 83 ? 11.186 -4.531 -5.730 1.00 93.25 83 ARG A N 1
ATOM 600 C CA . ARG A 1 83 ? 12.054 -5.290 -6.647 1.00 93.25 83 ARG A CA 1
ATOM 601 C C . ARG A 1 83 ? 11.439 -5.378 -8.041 1.00 93.25 83 ARG A C 1
ATOM 603 O O . ARG A 1 83 ? 12.092 -5.007 -9.005 1.00 93.25 83 ARG A O 1
ATOM 610 N N . GLN A 1 84 ? 10.167 -5.759 -8.131 1.00 91.44 84 GLN A N 1
ATOM 611 C CA . GLN A 1 84 ? 9.460 -5.864 -9.406 1.00 91.44 84 GLN A CA 1
ATOM 612 C C . GLN A 1 84 ? 9.428 -4.535 -10.179 1.00 91.44 84 GLN A C 1
ATOM 614 O O . GLN A 1 84 ? 9.625 -4.535 -11.390 1.00 91.44 84 GLN A O 1
ATOM 619 N N . LEU A 1 85 ? 9.211 -3.406 -9.496 1.00 90.81 85 LEU A N 1
ATOM 620 C CA 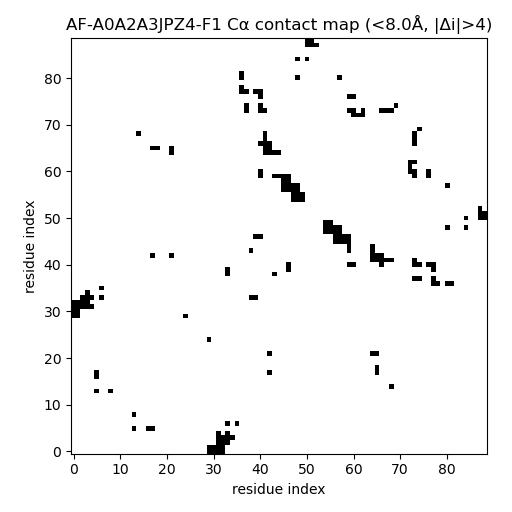. LEU A 1 85 ? 9.216 -2.080 -10.123 1.00 90.81 85 LEU A CA 1
ATOM 621 C C . LEU A 1 85 ? 10.609 -1.665 -10.610 1.00 90.81 85 LEU A C 1
ATOM 623 O O . LEU A 1 85 ? 10.723 -1.033 -11.655 1.00 90.81 85 LEU A O 1
ATOM 627 N N . ARG A 1 86 ? 11.665 -2.025 -9.873 1.00 89.69 86 ARG A N 1
ATOM 628 C CA . ARG A 1 86 ? 13.051 -1.744 -10.271 1.00 89.69 86 ARG A CA 1
ATOM 629 C C . ARG A 1 86 ? 13.506 -2.575 -11.461 1.00 89.69 86 ARG A C 1
ATOM 631 O O . ARG A 1 86 ? 14.228 -2.054 -12.297 1.00 89.69 86 ARG A O 1
ATOM 638 N N . ASP A 1 87 ? 13.105 -3.840 -11.515 1.00 86.25 87 ASP A N 1
ATOM 639 C CA . ASP A 1 87 ? 13.508 -4.759 -12.584 1.00 86.25 87 ASP A CA 1
ATOM 640 C C . ASP A 1 87 ? 12.743 -4.497 -13.895 1.00 86.25 87 ASP A C 1
ATOM 642 O O . ASP A 1 87 ? 13.135 -4.984 -14.953 1.00 86.25 87 ASP A O 1
ATOM 646 N N . ALA A 1 88 ? 11.640 -3.744 -13.828 1.00 76.50 88 ALA A N 1
ATOM 647 C CA . ALA A 1 88 ? 10.799 -3.400 -14.970 1.00 76.50 88 ALA A CA 1
ATOM 648 C C . ALA A 1 88 ? 11.049 -1.993 -15.553 1.00 76.50 88 ALA A C 1
ATOM 650 O O . ALA A 1 88 ? 10.360 -1.618 -16.507 1.00 76.50 88 ALA A O 1
ATOM 651 N N . ALA A 1 89 ? 11.977 -1.229 -14.966 1.00 61.28 89 ALA A N 1
ATOM 652 C CA . ALA A 1 89 ? 12.430 0.084 -15.435 1.00 61.28 89 ALA A CA 1
ATOM 653 C C . ALA A 1 89 ? 13.655 -0.052 -16.350 1.00 61.28 89 ALA A C 1
ATOM 655 O O . ALA A 1 89 ? 13.709 0.691 -17.355 1.00 61.28 89 ALA A O 1
#

Sequence (89 aa):
LLDEPFSALDAQTRAAMQELAVELLRGRTVLVVTHDPGEAARLGHAILVLTAGGVTPCPPPAAAIPRPVDDLETLQCQAALLRQLRDAA

Secondary structure (DSSP, 8-state):
-EESTTTTS-HHHHHHHHHHHHHHTTTS---EE-S-HHHHHHH-SSEEEEETTEEEEEPPPSSPSSPPTT-HHHHHHHHHHHHHHHHT-

Radius of gyration: 12.63 Å; Cα contacts (8 Å, |Δi|>4): 103; chains: 1; bounding box: 32×27×32 Å

Nearest PDB structures (foldseek):
  2nq2-assembly1_C  TM=6.392E-01  e=4.710E-02  Haemophilus influenzae
  5me9-assembly3_C  TM=2.517E-01  e=2.465E+00  Saccharomyces cerevisiae
  5me9-assembly2_B  TM=1.938E-01  e=1.660E+00  Saccharomyces cerevisiae
  5mea-assembly1_A  TM=2.010E-01  e=2.634E+00  Saccharomyces cerevisiae
  8tj3-assembly1_C  TM=2.512E-01  e=7.567E+00  Escherichia coli